Protein AF-X1BA35-F1 (afdb_monomer)

Organism: NCBI:txid412755

pLDDT: mean 89.17, std 11.95, range [46.38, 98.69]

Radius of gyration: 16.65 Å; Cα contacts (8 Å, |Δi|>4): 270; chains: 1; bounding box: 40×41×46 Å

Foldseek 3Di:
DDADQFDDVVVVVVCVVVQQKDWDQDPPFQKTQIAGHPVCVVVVVDDNRNQFRQRFMAGPRRGTFWTDGGDDDDPVVDDPVVDDPVDDDDDDDDAPAWKKKWAADVVVRDIQIATRHGSDDLVRVLVVVVCVPPCVPPDRSHIWIWGFHDPPDNVPGDTDTD

Solvent-accessible surface area (backbone atoms only — not comparable to full-atom values): 9574 Å² total; per-residue (Å²): 132,80,78,80,81,59,48,57,64,76,62,52,47,55,35,39,77,68,47,29,33,44,75,40,69,42,96,88,49,73,32,34,30,23,24,44,26,73,57,20,61,76,68,63,55,73,49,69,60,43,24,43,21,44,29,21,25,26,43,83,86,19,45,65,63,32,70,52,70,50,68,74,77,55,81,88,74,50,59,80,87,77,58,67,85,87,54,94,80,86,88,73,88,81,79,80,57,44,52,34,42,37,25,48,41,70,97,74,75,40,77,46,44,19,29,46,74,36,62,76,38,72,67,13,52,51,50,52,60,70,57,65,76,78,51,91,83,61,60,67,91,44,55,47,48,30,36,48,52,43,89,89,42,83,92,62,56,52,76,48,81,116

Sequence (162 aa):
MKMLKKVEWSVLNTYIEQSLIVANKHPEYDLWILNYSPKAQSKKFWDEYTMSCRGMVIDAEGNILARPFQKFKNYQEHDPTEIDLTKPYEIYEKMDGSLIIVFYYAPRMTWIVASRGSFISEQSIEAKKMLGIKTDGLKKDCTYLFEIIDLHNSENIRIKFF

Nearest PDB structures (foldseek):
  2lxx-assembly1_A  TM=3.583E-01  e=7.887E-01  Caenorhabditis elegans
  3l7z-assembly1_F  TM=2.455E-01  e=5.961E+00  Saccharolobus solfataricus

InterPro domains:
  IPR019039 T4 RNA ligase 1-like, N-terminal [PF09511] (53-147)

Mean predicted aligned error: 5.17 Å

Secondary structure (DSSP, 8-state):
-PPPSB--HHHHHHHHHTTSEEEEE-SSSSEEEEEE-HHHHHTT--SHHHHH-EEEEEETT-BEEE--PPP---GGGS-GGG--TTS---------SEEEEEEEEGGGTEEEEEETTBSSSHHHHHHHHHHTT--TT--TTPPEEEEE--SS-TT----EE-

Structure (mmCIF, N/CA/C/O backbone):
data_AF-X1BA35-F1
#
_entry.id   AF-X1BA35-F1
#
loop_
_atom_site.group_PDB
_atom_site.id
_atom_site.type_symbol
_atom_site.label_atom_id
_atom_site.label_alt_id
_atom_site.label_comp_id
_atom_site.label_asym_id
_atom_site.label_entity_id
_atom_site.label_seq_id
_atom_site.pdbx_PDB_ins_code
_atom_site.Cartn_x
_atom_site.Cartn_y
_atom_site.Cartn_z
_atom_site.occupancy
_atom_site.B_iso_or_equiv
_atom_site.auth_seq_id
_atom_site.auth_comp_id
_atom_site.auth_asym_id
_atom_site.auth_atom_id
_atom_site.pdbx_PDB_model_num
ATOM 1 N N . MET A 1 1 ? 0.054 -13.402 -13.392 1.00 62.16 1 MET A N 1
ATOM 2 C CA . MET A 1 1 ? 0.678 -13.376 -12.049 1.00 62.16 1 MET A CA 1
ATOM 3 C C . MET A 1 1 ? -0.374 -13.758 -11.015 1.00 62.16 1 MET A C 1
ATOM 5 O O . MET A 1 1 ? -1.538 -13.440 -11.229 1.00 62.16 1 MET A O 1
ATOM 9 N N . LYS A 1 2 ? -0.013 -14.479 -9.948 1.00 78.00 2 LYS A N 1
ATOM 10 C CA . LYS A 1 2 ? -0.975 -14.919 -8.925 1.00 78.00 2 LYS A CA 1
ATOM 11 C C . LYS A 1 2 ? -1.393 -13.730 -8.055 1.00 78.00 2 LYS A C 1
ATOM 13 O O . LYS A 1 2 ? -0.544 -12.967 -7.607 1.00 78.00 2 LYS A O 1
ATOM 18 N N . MET A 1 3 ? -2.698 -13.554 -7.856 1.00 86.06 3 MET A N 1
ATOM 19 C CA . MET A 1 3 ? -3.233 -12.513 -6.977 1.00 86.06 3 MET A CA 1
ATOM 20 C C . MET A 1 3 ? -3.471 -13.074 -5.577 1.00 86.06 3 MET A C 1
ATOM 22 O O . MET A 1 3 ? -4.141 -14.098 -5.423 1.00 86.06 3 MET A O 1
ATOM 26 N N . LEU A 1 4 ? -2.967 -12.378 -4.558 1.00 91.69 4 LEU A N 1
ATOM 27 C CA . LEU A 1 4 ? -3.235 -12.711 -3.160 1.00 91.69 4 LEU A CA 1
ATOM 28 C C . LEU A 1 4 ? -4.719 -12.514 -2.864 1.00 91.69 4 LEU A C 1
ATOM 30 O O . LEU A 1 4 ? -5.220 -11.406 -3.013 1.00 91.69 4 LEU A O 1
ATOM 34 N N . LYS A 1 5 ? -5.440 -13.547 -2.428 1.00 92.88 5 LYS A N 1
ATOM 35 C CA . LYS A 1 5 ? -6.851 -13.397 -2.022 1.00 92.88 5 LYS A CA 1
ATOM 36 C C . LYS A 1 5 ? -6.986 -12.866 -0.596 1.00 92.88 5 LYS A C 1
ATOM 38 O O . LYS A 1 5 ? -7.901 -12.099 -0.323 1.00 92.88 5 LYS A O 1
ATOM 43 N N . LYS A 1 6 ? -6.040 -13.240 0.261 1.00 95.12 6 LYS A N 1
ATOM 44 C CA . LYS A 1 6 ? -5.941 -12.883 1.673 1.00 95.12 6 LYS A CA 1
ATOM 45 C C . LYS A 1 6 ? -4.462 -12.841 2.064 1.00 95.12 6 LYS A C 1
ATOM 47 O O . LYS A 1 6 ? -3.642 -13.460 1.381 1.00 95.12 6 LYS A O 1
ATOM 52 N N . VAL A 1 7 ? -4.130 -12.114 3.122 1.00 96.31 7 VAL A N 1
ATOM 53 C CA . VAL A 1 7 ? -2.784 -12.054 3.695 1.00 96.31 7 VAL A CA 1
ATOM 54 C C . VAL A 1 7 ? -2.793 -12.736 5.055 1.00 96.31 7 VAL A C 1
ATOM 56 O O . VAL A 1 7 ? -3.427 -12.258 5.984 1.00 96.31 7 VAL A O 1
ATOM 59 N N . GLU A 1 8 ? -2.066 -13.839 5.190 1.00 96.69 8 GLU A N 1
ATOM 60 C CA . GLU A 1 8 ? -1.862 -14.476 6.492 1.00 96.69 8 GLU A CA 1
ATOM 61 C C . GLU A 1 8 ? -0.754 -13.751 7.267 1.00 96.69 8 GLU A C 1
ATOM 63 O O . GLU A 1 8 ? 0.361 -13.586 6.762 1.00 96.69 8 GLU A O 1
ATOM 68 N N . TRP A 1 9 ? -1.044 -13.336 8.504 1.00 97.00 9 TRP A N 1
ATOM 69 C CA . TRP A 1 9 ? -0.101 -12.586 9.344 1.00 97.00 9 TRP A CA 1
ATOM 70 C C . TRP A 1 9 ? 1.193 -13.344 9.631 1.00 97.00 9 TRP A C 1
ATOM 72 O O . TRP A 1 9 ? 2.256 -12.737 9.647 1.00 97.00 9 TRP A O 1
ATOM 82 N N . SER A 1 10 ? 1.131 -14.665 9.811 1.00 97.50 10 SER A N 1
ATOM 83 C CA . SER A 1 10 ? 2.325 -15.497 10.019 1.00 97.50 10 SER A CA 1
ATOM 84 C C . SER A 1 10 ? 3.305 -15.396 8.845 1.00 97.50 10 SER A C 1
ATOM 86 O O . SER A 1 10 ? 4.511 -15.238 9.043 1.00 97.50 10 SER A O 1
ATOM 88 N N . VAL A 1 11 ? 2.779 -15.407 7.618 1.00 97.56 11 VAL A N 1
ATOM 89 C CA . VAL A 1 11 ? 3.569 -15.230 6.398 1.00 97.56 11 VAL A CA 1
ATOM 90 C C . VAL A 1 11 ? 4.078 -13.795 6.312 1.00 97.56 11 VAL A C 1
ATOM 92 O O . VAL A 1 11 ? 5.277 -13.587 6.156 1.00 97.56 11 VAL A O 1
ATOM 95 N N . LEU A 1 12 ? 3.200 -12.800 6.479 1.00 97.81 12 LEU A N 1
ATOM 96 C CA . LEU A 1 12 ? 3.571 -11.382 6.426 1.00 97.81 12 LEU A CA 1
ATOM 97 C C . LEU A 1 12 ? 4.676 -11.027 7.436 1.00 97.81 12 LEU A C 1
ATOM 99 O O . LEU A 1 12 ? 5.626 -10.330 7.078 1.00 97.81 12 LEU A O 1
ATOM 103 N N . ASN A 1 13 ? 4.598 -11.547 8.661 1.00 98.38 13 ASN A N 1
ATOM 104 C CA . ASN A 1 13 ? 5.590 -11.314 9.710 1.00 98.38 13 ASN A CA 1
ATOM 105 C C . ASN A 1 13 ? 6.976 -11.822 9.309 1.00 98.38 13 ASN A C 1
ATOM 107 O O . ASN A 1 13 ? 7.957 -11.135 9.570 1.00 98.38 13 ASN A O 1
ATOM 111 N N . THR A 1 14 ? 7.061 -12.928 8.563 1.00 98.38 14 THR A N 1
ATOM 112 C CA . THR A 1 14 ? 8.341 -13.410 8.016 1.00 98.38 14 THR A CA 1
ATOM 113 C C . THR A 1 14 ? 8.989 -12.353 7.107 1.00 98.38 14 THR A C 1
ATOM 115 O O . THR A 1 14 ? 10.191 -12.102 7.195 1.00 98.38 14 THR A O 1
ATOM 118 N N . TYR A 1 15 ? 8.208 -11.667 6.262 1.00 98.44 15 TYR A N 1
ATOM 119 C CA . TYR A 1 15 ? 8.722 -10.580 5.415 1.00 98.44 15 TYR A CA 1
ATOM 120 C C . TYR A 1 15 ? 9.085 -9.326 6.216 1.00 98.44 15 TYR A C 1
ATOM 122 O O . TYR A 1 15 ? 10.052 -8.644 5.865 1.00 98.44 15 TYR A O 1
ATOM 130 N N . ILE A 1 16 ? 8.324 -9.005 7.265 1.00 98.38 16 ILE A N 1
ATOM 131 C CA . ILE A 1 16 ? 8.594 -7.855 8.140 1.00 98.38 16 ILE A CA 1
ATOM 132 C C . ILE A 1 16 ? 9.894 -8.075 8.924 1.00 98.38 16 ILE A C 1
ATOM 134 O O . ILE A 1 16 ? 10.771 -7.211 8.904 1.00 98.38 16 ILE A O 1
ATOM 138 N N . GLU A 1 17 ? 10.073 -9.249 9.531 1.00 98.44 17 GLU A N 1
ATOM 139 C CA . GLU A 1 17 ? 11.290 -9.646 10.254 1.00 98.44 17 GLU A CA 1
ATOM 140 C C . GLU A 1 17 ? 12.520 -9.622 9.341 1.00 98.44 17 GLU A C 1
ATOM 142 O O . GLU A 1 17 ? 13.590 -9.142 9.717 1.00 98.44 17 GLU A O 1
ATOM 147 N N . GLN A 1 18 ? 12.359 -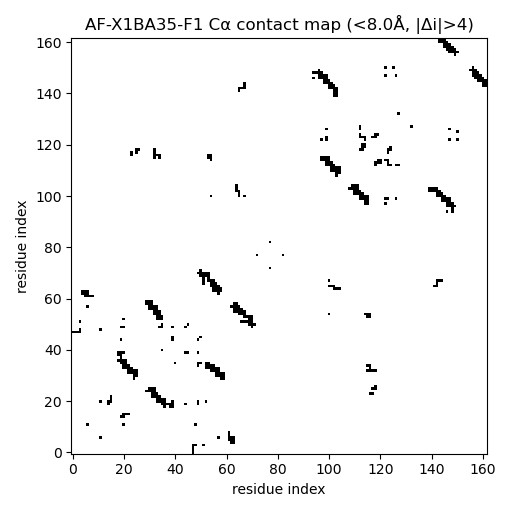10.047 8.087 1.00 97.88 18 GLN A N 1
ATOM 148 C CA . GLN A 1 18 ? 13.412 -9.962 7.075 1.00 97.88 18 GLN A CA 1
ATOM 149 C C . GLN A 1 18 ? 13.604 -8.547 6.506 1.00 97.88 18 GLN A C 1
ATOM 151 O O . GLN A 1 18 ? 14.472 -8.342 5.648 1.00 97.88 18 GLN A O 1
ATOM 156 N N . SER A 1 19 ? 12.838 -7.558 6.968 1.00 98.06 19 SER A N 1
ATOM 157 C CA . SER A 1 19 ? 12.835 -6.176 6.477 1.00 98.06 19 SER A CA 1
ATOM 158 C C . SER A 1 19 ? 12.586 -6.079 4.970 1.00 98.06 19 SER A C 1
ATOM 160 O O . SER A 1 19 ? 13.178 -5.235 4.298 1.00 98.06 19 SER A O 1
ATOM 162 N N . LEU A 1 20 ? 11.768 -6.968 4.410 1.00 98.38 20 LEU A N 1
ATOM 163 C CA . LEU A 1 20 ? 11.346 -6.961 3.006 1.00 98.38 20 LEU A CA 1
ATOM 164 C C . LEU A 1 20 ? 10.029 -6.206 2.815 1.00 98.38 20 LEU A C 1
ATOM 166 O O . LEU A 1 20 ? 9.825 -5.614 1.757 1.00 98.38 20 LEU A O 1
ATOM 170 N N . ILE A 1 21 ? 9.168 -6.191 3.835 1.00 98.56 21 ILE A N 1
ATOM 171 C CA . ILE A 1 21 ? 7.902 -5.453 3.852 1.00 98.56 21 ILE A CA 1
ATOM 172 C C . ILE A 1 21 ? 7.845 -4.577 5.107 1.00 98.56 21 ILE A C 1
ATOM 174 O O . ILE A 1 21 ? 8.299 -4.965 6.178 1.00 98.56 21 ILE A O 1
ATOM 178 N N . VAL A 1 22 ? 7.297 -3.378 4.954 1.00 98.38 22 VAL A N 1
ATOM 179 C CA . VAL A 1 22 ? 6.970 -2.424 6.011 1.00 98.38 22 VAL A CA 1
ATOM 180 C C . VAL A 1 22 ? 5.451 -2.365 6.123 1.00 98.38 22 VAL A C 1
ATOM 182 O O . VAL A 1 22 ? 4.765 -2.212 5.110 1.00 98.38 22 VAL A O 1
ATOM 185 N N . ALA A 1 23 ? 4.937 -2.468 7.346 1.00 98.38 23 ALA A N 1
ATOM 186 C CA . ALA A 1 23 ? 3.518 -2.351 7.654 1.00 98.38 23 ALA A CA 1
ATOM 187 C C . ALA A 1 23 ? 3.288 -1.137 8.560 1.00 98.38 23 ALA A C 1
ATOM 189 O O . ALA A 1 23 ? 3.774 -1.107 9.688 1.00 98.38 23 ALA A O 1
ATOM 190 N N . ASN A 1 24 ? 2.528 -0.154 8.080 1.00 98.50 24 ASN A N 1
ATOM 191 C CA . ASN A 1 24 ? 2.170 1.027 8.863 1.00 98.50 24 ASN A CA 1
ATOM 192 C C . ASN A 1 24 ? 0.707 0.931 9.292 1.00 98.50 24 ASN A C 1
ATOM 194 O O . ASN A 1 24 ? -0.180 0.793 8.447 1.00 98.50 24 ASN A O 1
ATOM 198 N N . LYS A 1 25 ? 0.453 0.996 10.602 1.00 98.50 25 LYS A N 1
ATOM 199 C CA . LYS A 1 25 ? -0.903 0.925 11.157 1.00 98.50 25 LYS A CA 1
ATOM 200 C C . LYS A 1 25 ? -1.641 2.253 10.954 1.00 98.50 25 LYS A C 1
ATOM 202 O O . LYS A 1 25 ? -1.049 3.325 11.072 1.00 98.50 25 LYS A O 1
ATOM 207 N N . HIS A 1 26 ? -2.936 2.184 10.670 1.00 98.38 26 HIS A N 1
ATOM 208 C CA . HIS A 1 26 ? -3.827 3.338 10.727 1.00 98.38 26 HIS A CA 1
ATOM 209 C C . HIS A 1 26 ? -3.907 3.874 12.172 1.00 98.38 26 HIS A C 1
ATOM 211 O O . HIS A 1 26 ? -3.975 3.075 13.106 1.00 98.38 26 HIS A O 1
ATOM 217 N N . PRO A 1 27 ? -3.921 5.203 12.395 1.00 97.31 27 PRO A N 1
ATOM 218 C CA . PRO A 1 27 ? -3.884 5.777 13.747 1.00 97.31 27 PRO A CA 1
ATOM 219 C C . PRO A 1 27 ? -5.095 5.406 14.617 1.00 97.31 27 PRO A C 1
ATOM 221 O O . PRO A 1 27 ? -4.973 5.322 15.833 1.00 97.31 27 PRO A O 1
ATOM 224 N N . GLU A 1 28 ? -6.256 5.181 14.000 1.00 96.81 28 GLU A N 1
ATOM 225 C CA . GLU A 1 28 ? -7.523 4.952 14.718 1.00 96.81 28 GLU A CA 1
ATOM 226 C C . GLU A 1 28 ? -8.136 3.559 14.520 1.00 96.81 28 GLU A C 1
ATOM 228 O O . GLU A 1 28 ? -9.019 3.165 15.279 1.00 96.81 28 GLU A O 1
ATOM 233 N N . TYR A 1 29 ? -7.741 2.835 13.471 1.00 97.69 29 TYR A N 1
ATOM 234 C CA . TYR A 1 29 ? -8.430 1.620 13.025 1.00 97.69 29 TYR A CA 1
ATOM 235 C C . TYR A 1 29 ? -7.429 0.477 12.938 1.00 97.69 29 TYR A C 1
ATOM 237 O O . TYR A 1 29 ? -6.242 0.703 12.699 1.00 97.69 29 TYR A O 1
ATOM 245 N N . ASP A 1 30 ? -7.907 -0.754 13.082 1.00 97.75 30 ASP A N 1
ATOM 246 C CA . ASP A 1 30 ? -7.091 -1.950 12.883 1.00 97.75 30 ASP A CA 1
ATOM 247 C C . ASP A 1 30 ? -6.934 -2.244 11.389 1.00 97.75 30 ASP A C 1
ATOM 249 O O . ASP A 1 30 ? -7.439 -3.226 10.855 1.00 97.75 30 ASP A O 1
ATOM 253 N N . LEU A 1 31 ? -6.245 -1.321 10.719 1.00 98.56 31 LEU A N 1
ATOM 254 C CA . LEU A 1 31 ? -5.874 -1.379 9.316 1.00 98.56 31 LEU A CA 1
ATOM 255 C C . LEU A 1 31 ? -4.369 -1.183 9.186 1.00 98.56 31 LEU A C 1
ATOM 257 O O . LEU A 1 31 ? -3.776 -0.377 9.907 1.00 98.56 31 LEU A O 1
ATOM 261 N N . TRP A 1 32 ? -3.762 -1.858 8.218 1.00 98.69 32 TRP A N 1
ATOM 262 C CA . TRP A 1 32 ? -2.340 -1.734 7.918 1.00 98.69 32 TRP A CA 1
ATOM 263 C C . TRP A 1 32 ? -2.132 -1.487 6.434 1.00 98.69 32 TRP A C 1
ATOM 265 O O . TRP A 1 32 ? -2.690 -2.199 5.602 1.00 98.69 32 TRP A O 1
ATOM 275 N N . ILE A 1 33 ? -1.298 -0.499 6.106 1.00 98.69 33 ILE A N 1
ATOM 276 C CA . ILE A 1 33 ? -0.811 -0.273 4.745 1.00 98.69 33 ILE A CA 1
ATOM 277 C C . ILE A 1 33 ? 0.568 -0.910 4.578 1.00 98.69 33 ILE A C 1
ATOM 279 O O . ILE A 1 33 ? 1.484 -0.668 5.367 1.00 98.69 33 ILE A O 1
ATOM 283 N N . LEU A 1 34 ? 0.703 -1.743 3.549 1.00 98.69 34 LEU A N 1
ATOM 284 C CA . LEU A 1 34 ? 1.850 -2.612 3.324 1.00 98.69 34 LEU A CA 1
ATOM 285 C C . LEU A 1 34 ? 2.670 -2.135 2.124 1.00 98.69 34 LEU A C 1
ATOM 287 O O . LEU A 1 34 ? 2.146 -1.971 1.018 1.00 98.69 34 LEU A O 1
ATOM 291 N N . ASN A 1 35 ? 3.976 -1.963 2.326 1.00 98.38 35 ASN A N 1
ATOM 292 C CA . ASN A 1 35 ? 4.933 -1.612 1.275 1.00 98.38 35 ASN A CA 1
ATOM 293 C C . ASN A 1 35 ? 6.155 -2.510 1.290 1.00 98.38 35 ASN A C 1
ATOM 295 O O . ASN A 1 35 ? 6.692 -2.801 2.349 1.00 98.38 35 ASN A O 1
ATOM 299 N N . TYR A 1 36 ? 6.672 -2.856 0.119 1.00 97.69 36 TYR A N 1
ATOM 300 C CA . TYR A 1 36 ? 8.013 -3.386 -0.005 1.00 97.69 36 TYR A CA 1
ATOM 301 C C . TYR A 1 36 ? 9.015 -2.348 0.505 1.00 97.69 36 TYR A C 1
ATOM 303 O O . TYR A 1 36 ? 8.842 -1.133 0.363 1.00 97.69 36 TYR A O 1
ATOM 311 N N . SER A 1 37 ? 10.081 -2.836 1.115 1.00 97.69 37 SER A N 1
ATOM 312 C CA . SER A 1 37 ? 11.120 -1.992 1.680 1.00 97.69 37 SER A CA 1
ATOM 313 C C . SER A 1 37 ? 12.168 -1.596 0.628 1.00 97.69 37 SER A C 1
ATOM 315 O O . SER A 1 37 ? 12.297 -2.244 -0.419 1.00 97.69 37 SER A O 1
ATOM 317 N N . PRO A 1 38 ? 13.020 -0.598 0.924 1.00 96.44 38 PRO A N 1
ATOM 318 C CA . PRO A 1 38 ? 14.213 -0.328 0.123 1.00 96.44 38 PRO A CA 1
ATOM 319 C C . PRO A 1 38 ? 15.118 -1.558 -0.055 1.00 96.44 38 PRO A C 1
ATOM 321 O O . PRO A 1 38 ? 15.736 -1.714 -1.105 1.00 96.44 38 PRO A O 1
ATOM 324 N N . LYS A 1 39 ? 15.164 -2.462 0.937 1.00 97.31 39 LYS A N 1
ATOM 325 C CA . LYS A 1 39 ? 15.922 -3.721 0.871 1.00 97.31 39 LYS A CA 1
ATOM 326 C C . LYS A 1 39 ? 15.335 -4.686 -0.159 1.00 97.31 39 LYS A C 1
ATOM 328 O O . LYS A 1 39 ? 16.100 -5.291 -0.904 1.00 97.31 39 LYS A O 1
ATOM 333 N N . ALA A 1 40 ? 14.010 -4.830 -0.221 1.00 96.75 40 ALA A N 1
ATOM 334 C CA . ALA A 1 40 ? 13.368 -5.655 -1.246 1.00 96.75 40 ALA A CA 1
ATOM 335 C C . ALA A 1 40 ? 13.658 -5.108 -2.652 1.00 96.75 40 ALA A C 1
ATOM 337 O O . ALA A 1 40 ? 14.031 -5.870 -3.542 1.00 96.75 40 ALA A O 1
ATOM 338 N N . GLN A 1 41 ? 13.596 -3.782 -2.821 1.00 94.19 41 GLN A N 1
ATOM 339 C CA . GLN A 1 41 ? 13.925 -3.117 -4.083 1.00 94.19 41 GLN A CA 1
ATOM 340 C C . GLN A 1 41 ? 15.389 -3.322 -4.489 1.00 94.19 41 GLN A C 1
ATOM 342 O O . GLN A 1 41 ? 15.655 -3.731 -5.618 1.00 94.19 41 GLN A O 1
ATOM 347 N N . SER A 1 42 ? 16.342 -3.056 -3.591 1.00 93.56 42 SER A N 1
ATOM 348 C CA . SER A 1 42 ? 17.773 -3.146 -3.910 1.00 93.56 42 SER A CA 1
ATOM 349 C C . SER A 1 42 ? 18.214 -4.577 -4.207 1.00 93.56 42 SER A C 1
ATOM 351 O O . SER A 1 42 ? 18.992 -4.802 -5.131 1.00 93.56 42 SER A O 1
ATOM 353 N N . LYS A 1 43 ? 17.666 -5.557 -3.477 1.00 94.38 43 LYS A N 1
ATOM 354 C CA . LYS A 1 43 ? 17.923 -6.985 -3.705 1.00 94.38 43 LYS A CA 1
ATOM 355 C C . LYS A 1 43 ? 17.084 -7.592 -4.828 1.00 94.38 43 LYS A C 1
ATOM 357 O O . LYS A 1 43 ? 17.239 -8.777 -5.101 1.00 94.38 43 LYS A O 1
ATOM 362 N N . LYS A 1 44 ? 16.201 -6.808 -5.459 1.00 92.50 44 LYS A N 1
ATOM 363 C CA . LYS A 1 44 ? 15.240 -7.266 -6.474 1.00 92.50 44 LYS A CA 1
ATOM 364 C C . LYS A 1 44 ? 14.438 -8.492 -6.010 1.00 92.50 44 LYS A C 1
ATOM 366 O O . LYS A 1 44 ? 14.177 -9.405 -6.789 1.00 92.50 44 LYS A O 1
ATOM 371 N N . PHE A 1 45 ? 14.082 -8.525 -4.726 1.00 94.31 45 PHE A N 1
ATOM 372 C CA . PHE A 1 45 ? 13.321 -9.623 -4.143 1.00 94.31 45 PHE A CA 1
ATOM 373 C C . PHE A 1 45 ? 11.846 -9.442 -4.503 1.00 94.31 45 PHE A C 1
ATOM 375 O O . PHE A 1 45 ? 11.112 -8.734 -3.809 1.00 94.31 45 PHE A O 1
ATOM 382 N N . TRP A 1 46 ? 11.436 -10.043 -5.618 1.00 94.00 46 TRP A N 1
ATOM 383 C CA . TRP A 1 46 ? 10.107 -9.887 -6.204 1.00 94.00 46 TRP A CA 1
ATOM 384 C C . TRP A 1 46 ? 9.361 -11.217 -6.241 1.00 94.00 46 TRP A C 1
ATOM 386 O O . TRP A 1 46 ? 9.624 -12.064 -7.092 1.00 94.00 46 TRP A O 1
ATOM 396 N N . ASP A 1 47 ? 8.409 -11.376 -5.329 1.00 94.56 47 ASP A N 1
ATOM 397 C CA . ASP A 1 47 ? 7.460 -12.486 -5.299 1.00 94.56 47 ASP A CA 1
ATOM 398 C C . ASP A 1 47 ? 6.016 -11.971 -5.198 1.00 94.56 47 ASP A C 1
ATOM 400 O O . ASP A 1 47 ? 5.758 -10.771 -5.318 1.00 94.56 47 ASP A O 1
ATOM 404 N N . GLU A 1 48 ? 5.047 -12.866 -4.989 1.00 95.06 48 GLU A N 1
ATOM 405 C CA . GLU A 1 48 ? 3.636 -12.476 -4.900 1.00 95.06 48 GLU A CA 1
ATOM 406 C C . GLU A 1 48 ? 3.340 -11.483 -3.758 1.00 95.06 48 GLU A C 1
ATOM 408 O O . GLU A 1 48 ? 2.442 -10.648 -3.909 1.00 95.06 48 GLU A O 1
ATOM 413 N N . TYR A 1 49 ? 4.110 -11.499 -2.665 1.00 96.19 49 TYR A N 1
ATOM 414 C CA . TYR A 1 49 ? 3.944 -10.595 -1.526 1.00 96.19 49 TYR A CA 1
ATOM 415 C C . TYR A 1 49 ? 4.636 -9.257 -1.753 1.00 96.19 49 TYR A C 1
ATOM 417 O O . TYR A 1 49 ? 3.978 -8.218 -1.657 1.00 96.19 49 TYR A O 1
ATOM 425 N N . THR A 1 50 ? 5.928 -9.244 -2.082 1.00 96.31 50 THR A N 1
ATOM 426 C CA . THR A 1 50 ? 6.670 -7.982 -2.248 1.00 96.31 50 THR A CA 1
ATOM 427 C C . THR A 1 50 ? 6.209 -7.197 -3.471 1.00 96.31 50 THR A C 1
ATOM 429 O O . THR A 1 50 ? 6.208 -5.967 -3.438 1.00 96.31 50 THR A O 1
ATOM 432 N N . MET A 1 51 ? 5.730 -7.876 -4.517 1.00 95.56 51 MET A N 1
ATOM 433 C CA . MET A 1 51 ? 5.109 -7.210 -5.663 1.00 95.56 51 MET A CA 1
ATOM 434 C C . MET A 1 51 ? 3.756 -6.597 -5.300 1.00 95.56 51 MET A C 1
ATOM 436 O O . MET A 1 51 ? 3.437 -5.512 -5.782 1.00 95.56 51 MET A O 1
ATOM 440 N N . SER A 1 52 ? 2.961 -7.264 -4.457 1.00 96.06 52 SER A N 1
ATOM 441 C CA . SER A 1 52 ? 1.625 -6.785 -4.066 1.00 96.06 52 SER A CA 1
ATOM 442 C C . SER A 1 52 ? 1.664 -5.707 -2.985 1.00 96.06 52 SER A C 1
ATOM 444 O O . SER A 1 52 ? 0.805 -4.829 -2.963 1.00 96.06 52 SER A O 1
ATOM 446 N N . CYS A 1 53 ? 2.661 -5.729 -2.102 1.00 97.00 53 CYS A N 1
ATOM 447 C CA . CYS A 1 53 ? 2.830 -4.729 -1.054 1.00 97.00 53 CYS A CA 1
ATOM 448 C C . CYS A 1 53 ? 3.400 -3.436 -1.649 1.00 97.00 53 CYS A C 1
ATOM 450 O O . CYS A 1 53 ? 4.577 -3.138 -1.514 1.00 97.00 53 CYS A O 1
ATOM 452 N N . ARG A 1 54 ? 2.567 -2.655 -2.333 1.00 96.56 54 ARG A N 1
ATOM 453 C CA . ARG A 1 54 ? 2.891 -1.311 -2.836 1.00 96.56 54 ARG A CA 1
ATOM 454 C C . ARG A 1 54 ? 1.756 -0.350 -2.478 1.00 96.56 54 ARG A C 1
ATOM 456 O O . ARG A 1 54 ? 1.142 0.269 -3.342 1.00 96.56 54 ARG A O 1
ATOM 463 N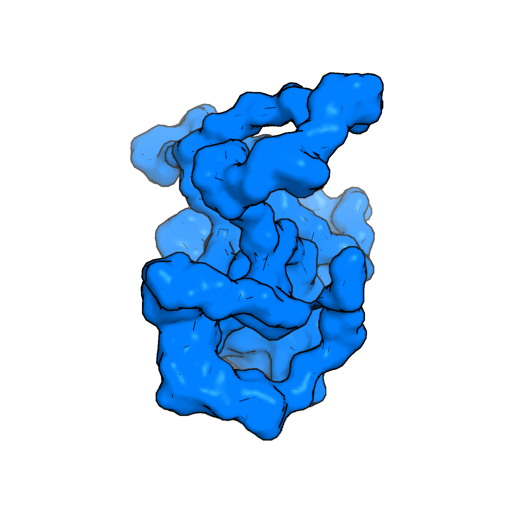 N . GLY A 1 55 ? 1.445 -0.293 -1.187 1.00 97.88 55 GLY A N 1
ATOM 464 C CA . GLY A 1 55 ? 0.285 0.404 -0.637 1.00 97.88 55 GLY A CA 1
ATOM 465 C C . GLY A 1 55 ? -0.959 -0.471 -0.485 1.00 97.88 55 GLY A C 1
ATOM 466 O O . GLY A 1 55 ? -2.053 0.056 -0.317 1.00 97.88 55 GLY A O 1
ATOM 467 N N . MET A 1 56 ? -0.824 -1.799 -0.550 1.00 98.25 56 MET A N 1
ATOM 468 C CA . MET A 1 56 ? -1.939 -2.707 -0.258 1.00 98.25 56 MET A CA 1
ATOM 469 C C . MET A 1 56 ? -2.420 -2.482 1.176 1.00 98.25 56 MET A C 1
ATOM 471 O O . MET A 1 56 ? -1.593 -2.371 2.079 1.00 98.25 56 MET A O 1
ATOM 475 N N . VAL A 1 57 ? -3.735 -2.429 1.384 1.00 98.56 57 VAL A N 1
ATOM 476 C CA . VAL A 1 57 ? -4.318 -2.243 2.720 1.00 98.56 57 VAL A CA 1
ATOM 477 C C . VAL A 1 57 ? -5.021 -3.515 3.163 1.00 98.56 57 VAL A C 1
ATOM 479 O O . VAL A 1 57 ? -5.807 -4.077 2.395 1.00 98.56 57 VAL A O 1
ATOM 482 N N . ILE A 1 58 ? -4.750 -3.937 4.397 1.00 98.50 58 ILE A N 1
ATOM 483 C CA . ILE A 1 58 ? -5.404 -5.073 5.053 1.00 98.50 58 ILE A CA 1
ATOM 484 C C . ILE A 1 58 ? -6.044 -4.674 6.385 1.00 98.50 58 ILE A C 1
ATOM 486 O O . ILE A 1 58 ? -5.622 -3.688 6.993 1.00 98.50 58 ILE A O 1
ATOM 490 N N . ASP A 1 59 ? -7.035 -5.442 6.833 1.00 98.06 59 ASP A N 1
ATOM 491 C CA . ASP A 1 59 ? -7.576 -5.386 8.199 1.00 98.06 59 ASP A CA 1
ATOM 492 C C . ASP A 1 59 ? -6.848 -6.347 9.162 1.00 98.06 59 ASP A C 1
ATOM 494 O O . ASP A 1 59 ? -5.854 -6.989 8.803 1.00 98.06 59 ASP A O 1
ATOM 498 N N . ALA A 1 60 ? -7.330 -6.431 10.406 1.00 97.75 60 ALA A N 1
ATOM 499 C CA . ALA A 1 60 ? -6.770 -7.287 11.452 1.00 97.75 60 ALA A CA 1
ATOM 500 C C . ALA A 1 60 ? -6.821 -8.776 11.098 1.00 97.75 60 ALA A C 1
ATOM 502 O O . ALA A 1 60 ? -5.924 -9.531 11.471 1.00 97.75 60 ALA A O 1
ATOM 503 N N . GLU A 1 61 ? -7.825 -9.202 10.342 1.00 97.75 61 GLU A N 1
ATOM 504 C CA . GLU A 1 61 ? -7.999 -10.588 9.920 1.00 97.75 61 GLU A CA 1
ATOM 505 C C . GLU A 1 61 ? -7.187 -10.923 8.661 1.00 97.75 61 GLU A C 1
ATOM 507 O O . GLU A 1 61 ? -7.171 -12.084 8.236 1.00 97.75 61 GLU A O 1
ATOM 512 N N . GLY A 1 62 ? -6.511 -9.933 8.067 1.00 97.69 62 GLY A N 1
ATOM 513 C CA . GLY A 1 62 ? -5.715 -10.085 6.854 1.00 97.69 62 GLY A CA 1
ATOM 514 C C . GLY A 1 62 ? -6.536 -10.035 5.563 1.00 97.69 62 GLY A C 1
ATOM 515 O O . GLY A 1 62 ? -6.040 -10.421 4.495 1.00 97.69 62 GLY A O 1
ATOM 516 N N . ASN A 1 63 ? -7.793 -9.588 5.626 1.00 97.88 63 ASN A N 1
ATOM 517 C CA . ASN A 1 63 ? -8.593 -9.341 4.433 1.00 97.88 63 ASN A CA 1
ATOM 518 C C . ASN A 1 63 ? -8.059 -8.106 3.717 1.00 97.88 63 ASN A C 1
ATOM 520 O O . ASN A 1 63 ? -7.697 -7.108 4.333 1.00 97.88 63 ASN A O 1
ATOM 524 N N . ILE A 1 64 ? -8.022 -8.169 2.390 1.00 97.69 64 ILE A N 1
ATOM 525 C CA . ILE A 1 64 ? -7.481 -7.088 1.571 1.00 97.69 64 ILE A CA 1
ATOM 526 C C . ILE A 1 64 ? -8.602 -6.101 1.247 1.00 97.69 64 ILE A C 1
ATOM 528 O O . ILE A 1 64 ? -9.549 -6.454 0.547 1.00 97.69 64 ILE A O 1
ATOM 532 N N . LEU A 1 65 ? -8.455 -4.866 1.727 1.00 97.75 65 LEU A N 1
ATOM 533 C CA . LEU A 1 65 ? -9.418 -3.778 1.539 1.00 97.75 65 LEU A CA 1
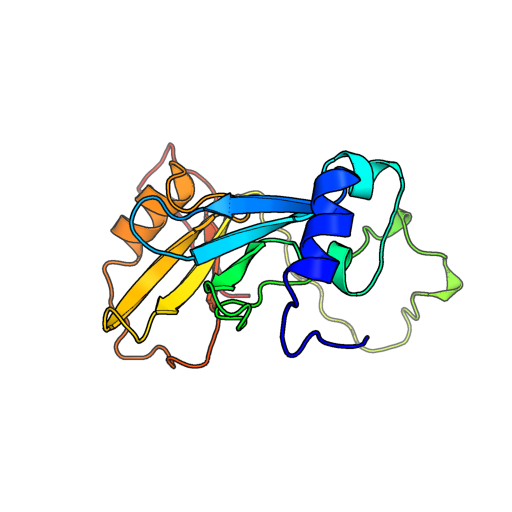ATOM 534 C C . LEU A 1 65 ? -9.062 -2.854 0.373 1.00 97.75 65 LEU A C 1
ATOM 536 O O . LEU A 1 65 ? -9.953 -2.272 -0.239 1.00 97.75 65 LEU A O 1
ATOM 540 N N . ALA A 1 66 ? -7.769 -2.715 0.059 1.00 97.44 66 ALA A N 1
ATOM 541 C CA . ALA A 1 66 ? -7.308 -1.907 -1.066 1.00 97.44 66 ALA A CA 1
ATOM 542 C C . ALA A 1 66 ? -6.205 -2.613 -1.856 1.00 97.44 66 ALA A C 1
ATOM 544 O O . ALA A 1 66 ? -5.256 -3.144 -1.271 1.00 97.44 66 ALA A O 1
ATOM 545 N N . ARG A 1 67 ? -6.306 -2.574 -3.190 1.00 95.69 67 ARG A N 1
ATOM 546 C CA . ARG A 1 67 ? -5.348 -3.180 -4.131 1.00 95.69 67 ARG A CA 1
ATOM 547 C C . ARG A 1 67 ? -4.829 -2.160 -5.140 1.00 95.69 67 ARG A C 1
ATOM 549 O O . ARG A 1 67 ? -5.376 -2.055 -6.236 1.00 95.69 67 AR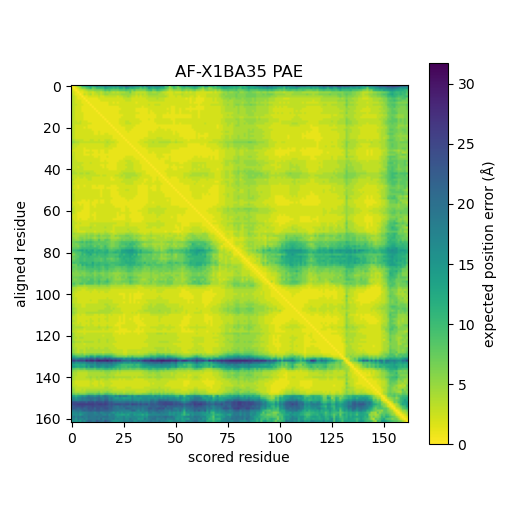G A O 1
ATOM 556 N N . PRO A 1 68 ? -3.770 -1.416 -4.799 1.00 95.00 68 PRO A N 1
ATOM 557 C CA . PRO A 1 68 ? -3.076 -0.594 -5.774 1.00 95.00 68 PRO A CA 1
ATOM 558 C C . PRO A 1 68 ? -2.324 -1.433 -6.803 1.00 95.00 68 PRO A C 1
ATOM 560 O O . PRO A 1 68 ? -2.210 -2.656 -6.676 1.00 95.00 68 PRO A O 1
ATOM 563 N N . PHE A 1 69 ? -1.741 -0.759 -7.796 1.00 91.94 69 PHE A N 1
ATOM 564 C CA . PHE A 1 69 ? -0.836 -1.415 -8.728 1.00 91.94 69 PHE A CA 1
ATOM 565 C C . PHE A 1 69 ? 0.289 -2.135 -7.999 1.00 91.94 69 PHE A C 1
ATOM 567 O O . PHE A 1 69 ? 0.975 -1.564 -7.144 1.00 91.94 69 PHE A O 1
ATOM 574 N N . GLN A 1 70 ? 0.508 -3.379 -8.413 1.00 93.25 70 GLN A N 1
ATOM 575 C CA . GLN A 1 70 ? 1.681 -4.141 -8.023 1.00 93.25 70 GLN A CA 1
ATOM 576 C C . GLN A 1 70 ? 2.945 -3.408 -8.488 1.00 93.25 70 GLN A C 1
ATOM 578 O O . GLN A 1 70 ? 2.908 -2.591 -9.415 1.00 93.25 70 GLN A O 1
ATOM 583 N N . LYS A 1 71 ? 4.087 -3.679 -7.852 1.00 91.94 71 LYS A N 1
ATOM 584 C CA . LYS A 1 71 ? 5.378 -3.221 -8.375 1.00 91.94 71 LYS A CA 1
ATOM 585 C C . LYS A 1 71 ? 5.497 -3.675 -9.831 1.00 91.94 71 LYS A C 1
ATOM 587 O O . LYS A 1 71 ? 5.386 -4.853 -10.129 1.00 91.94 71 LYS A O 1
ATOM 592 N N . PHE A 1 72 ? 5.747 -2.736 -10.729 1.00 88.94 72 PHE A N 1
ATOM 593 C CA . PHE A 1 72 ? 6.117 -3.012 -12.112 1.00 88.94 72 PHE A CA 1
ATOM 594 C C . PHE A 1 72 ? 7.566 -2.596 -12.325 1.00 88.94 72 PHE A C 1
ATOM 596 O O . PHE A 1 72 ? 8.099 -1.745 -11.604 1.00 88.94 72 PHE A O 1
ATOM 603 N N . LYS A 1 73 ? 8.235 -3.261 -13.259 1.00 84.94 73 LYS A N 1
ATOM 604 C CA . LYS A 1 73 ? 9.640 -3.025 -13.575 1.00 84.94 73 LYS A CA 1
ATOM 605 C C . LYS A 1 73 ? 9.781 -1.783 -14.461 1.00 84.94 73 LYS A C 1
ATOM 607 O O . LYS A 1 73 ? 8.884 -1.458 -15.234 1.00 84.94 73 LYS A O 1
ATOM 612 N N . ASN A 1 74 ? 10.907 -1.089 -14.341 1.00 85.00 74 ASN A N 1
ATOM 613 C CA . ASN A 1 74 ? 11.303 -0.121 -15.366 1.00 85.00 74 ASN A CA 1
ATOM 614 C C . ASN A 1 74 ? 11.739 -0.878 -16.627 1.00 85.00 74 ASN A C 1
ATOM 616 O O . ASN A 1 74 ? 12.216 -2.005 -16.521 1.00 85.00 74 ASN A O 1
ATOM 620 N N . TYR A 1 75 ? 11.663 -0.249 -17.803 1.00 83.69 75 TYR A N 1
ATOM 621 C CA . TYR A 1 75 ? 12.053 -0.882 -19.073 1.00 83.69 75 TYR A CA 1
ATOM 622 C C . TYR A 1 75 ? 13.452 -1.527 -19.019 1.00 83.69 75 TYR A C 1
ATOM 624 O O . TYR A 1 75 ? 13.641 -2.652 -19.457 1.00 83.69 75 TYR A O 1
ATOM 632 N N . GLN A 1 76 ? 14.415 -0.856 -18.383 1.00 85.12 76 GLN A N 1
ATOM 633 C CA . GLN A 1 76 ? 15.797 -1.334 -18.233 1.00 85.12 76 GLN A CA 1
ATOM 634 C C . GLN A 1 76 ? 15.965 -2.503 -17.242 1.00 85.12 76 GLN A C 1
ATOM 636 O O . GLN A 1 76 ? 17.026 -3.115 -17.189 1.00 85.12 76 GLN A O 1
ATOM 641 N N . GLU A 1 77 ? 14.960 -2.786 -16.408 1.00 83.44 77 GLU A N 1
ATOM 642 C CA . GLU A 1 77 ? 14.978 -3.918 -15.471 1.00 83.44 77 GLU A CA 1
ATOM 643 C C . GLU A 1 77 ? 14.470 -5.217 -16.120 1.00 83.44 77 GLU A C 1
ATOM 645 O O . GLU A 1 77 ? 14.560 -6.278 -15.494 1.00 83.44 77 GLU A O 1
ATOM 650 N N . HIS A 1 78 ? 13.909 -5.134 -17.329 1.00 83.62 78 HIS A N 1
ATOM 651 C CA . HIS A 1 78 ? 13.444 -6.284 -18.090 1.00 83.62 78 HIS A CA 1
ATOM 652 C C . HIS A 1 78 ? 14.587 -6.961 -18.841 1.00 83.62 78 HIS A C 1
ATOM 654 O O . HIS A 1 78 ? 15.493 -6.305 -19.356 1.00 83.62 78 HIS A O 1
ATOM 660 N N . ASP A 1 79 ? 14.501 -8.284 -18.946 1.00 85.00 79 ASP A N 1
ATOM 661 C CA . ASP A 1 79 ? 15.224 -8.980 -20.006 1.00 85.00 79 ASP A CA 1
ATOM 662 C C . ASP A 1 79 ? 14.565 -8.606 -21.349 1.00 85.00 79 ASP A C 1
ATOM 664 O O . ASP A 1 79 ? 13.332 -8.577 -21.416 1.00 85.00 79 ASP A O 1
ATOM 668 N N . PRO A 1 80 ? 15.323 -8.311 -22.422 1.00 82.69 80 PRO A N 1
ATOM 669 C CA . PRO A 1 80 ? 14.747 -7.971 -23.725 1.00 82.69 80 PRO A CA 1
ATOM 670 C C . PRO A 1 80 ? 13.736 -8.999 -24.256 1.00 82.69 80 PRO A C 1
ATOM 672 O O . PRO A 1 80 ? 12.861 -8.645 -25.039 1.00 82.69 80 PRO A O 1
ATOM 675 N N . THR A 1 81 ? 13.826 -10.257 -23.818 1.00 86.12 81 THR A N 1
ATOM 676 C CA . THR A 1 81 ? 12.888 -11.329 -24.180 1.00 86.12 81 THR A CA 1
ATOM 677 C C . THR A 1 81 ? 11.554 -11.275 -23.422 1.00 86.12 81 THR A C 1
ATOM 679 O O . THR A 1 81 ? 10.590 -11.907 -23.851 1.00 86.12 81 THR A O 1
ATOM 682 N N . GLU A 1 82 ? 11.456 -10.514 -22.323 1.00 85.56 82 GLU A N 1
ATOM 683 C CA . GLU A 1 82 ? 10.223 -10.352 -21.534 1.00 85.56 82 GLU A CA 1
ATOM 684 C C . GLU A 1 82 ? 9.208 -9.407 -22.201 1.00 85.56 82 GLU A C 1
ATOM 686 O O . GLU A 1 82 ? 8.020 -9.468 -21.876 1.00 85.56 82 GLU A O 1
ATOM 691 N N . ILE A 1 83 ? 9.653 -8.526 -23.107 1.00 85.06 83 ILE A N 1
ATOM 692 C CA . ILE A 1 83 ? 8.807 -7.506 -23.736 1.00 85.06 83 ILE A CA 1
ATOM 693 C C . ILE A 1 83 ? 8.661 -7.792 -25.228 1.00 85.06 83 ILE A C 1
ATOM 695 O O . ILE A 1 83 ? 9.580 -7.612 -26.021 1.00 85.06 83 ILE A O 1
ATOM 699 N N . ASP A 1 84 ? 7.448 -8.158 -25.621 1.00 87.12 84 ASP A N 1
ATOM 700 C CA . ASP A 1 84 ? 7.066 -8.307 -27.019 1.00 87.12 84 ASP A CA 1
ATOM 701 C C . ASP A 1 84 ? 6.438 -7.004 -27.533 1.00 87.12 84 ASP A C 1
ATOM 703 O O . ASP A 1 84 ? 5.230 -6.788 -27.415 1.00 87.12 84 ASP A O 1
ATOM 707 N N . LEU A 1 85 ? 7.275 -6.129 -28.100 1.00 85.69 85 LEU A N 1
ATOM 708 C CA . LEU A 1 85 ? 6.855 -4.834 -28.656 1.00 85.69 85 LEU A CA 1
ATOM 709 C C . LEU A 1 85 ? 5.982 -4.959 -29.918 1.00 85.69 85 LEU A C 1
ATOM 711 O O . LEU A 1 85 ? 5.508 -3.945 -30.425 1.00 85.69 85 LEU A O 1
ATOM 715 N N . THR A 1 86 ? 5.765 -6.171 -30.440 1.00 90.00 86 THR A N 1
ATOM 716 C CA . THR A 1 86 ? 4.871 -6.391 -31.589 1.00 90.00 86 THR A CA 1
ATOM 717 C C . THR A 1 86 ? 3.401 -6.494 -31.181 1.00 90.00 86 THR A C 1
ATOM 719 O O . THR A 1 86 ? 2.512 -6.339 -32.019 1.00 90.00 86 THR A O 1
ATOM 722 N N . LYS A 1 87 ? 3.124 -6.734 -29.893 1.00 91.00 87 LYS A N 1
ATOM 723 C CA . LYS A 1 87 ? 1.760 -6.775 -29.359 1.00 91.00 87 LYS A CA 1
ATOM 724 C C . LYS A 1 87 ? 1.207 -5.364 -29.150 1.00 91.00 87 LYS A C 1
ATOM 726 O O . LYS A 1 87 ? 1.978 -4.451 -28.872 1.00 91.00 87 LYS A O 1
ATOM 731 N N . PRO A 1 88 ? -0.124 -5.176 -29.218 1.00 91.88 88 PRO A N 1
ATOM 732 C CA . PRO A 1 88 ? -0.741 -3.906 -28.858 1.00 91.88 88 PRO A CA 1
ATOM 733 C C . PRO A 1 88 ? -0.381 -3.499 -27.426 1.00 91.88 88 PRO A C 1
ATOM 735 O O . PRO A 1 88 ? -0.507 -4.298 -26.496 1.00 91.88 88 PRO A O 1
ATOM 738 N N . TYR A 1 89 ? 0.038 -2.251 -27.257 1.00 86.81 89 TYR A N 1
ATOM 739 C CA . TYR A 1 89 ? 0.312 -1.638 -25.965 1.00 86.81 89 TYR A CA 1
ATOM 740 C C . TYR A 1 89 ? -0.191 -0.196 -25.962 1.00 86.81 89 TYR A C 1
ATOM 742 O O . TYR A 1 89 ? -0.323 0.443 -27.007 1.00 86.81 89 TYR A O 1
ATOM 750 N N . GLU A 1 90 ? -0.441 0.325 -24.769 1.00 87.81 90 GLU A N 1
ATOM 751 C CA . GLU A 1 90 ? -0.826 1.714 -24.558 1.00 87.81 90 GLU A CA 1
ATOM 752 C C . GLU A 1 90 ? 0.300 2.437 -23.821 1.00 87.81 90 GLU A C 1
ATOM 754 O O . GLU A 1 90 ? 0.899 1.900 -22.886 1.00 87.81 90 GLU A O 1
ATOM 759 N N . ILE A 1 91 ? 0.601 3.660 -24.256 1.00 85.44 91 ILE A N 1
ATOM 760 C CA . ILE A 1 91 ? 1.567 4.531 -23.589 1.00 85.44 91 ILE A CA 1
ATOM 761 C C . ILE A 1 91 ? 0.793 5.608 -22.848 1.00 85.44 91 ILE A C 1
ATOM 763 O O . ILE A 1 91 ? -0.001 6.343 -23.433 1.00 85.44 91 ILE A O 1
ATOM 767 N N . TYR A 1 92 ? 1.090 5.728 -21.562 1.00 83.50 92 TYR A N 1
ATOM 768 C CA . TYR A 1 92 ? 0.544 6.756 -20.698 1.00 83.50 92 TYR A CA 1
ATOM 769 C C . TYR A 1 92 ? 1.658 7.703 -20.264 1.00 83.50 92 TYR A C 1
ATOM 771 O O . TYR A 1 92 ? 2.776 7.278 -19.975 1.00 83.50 92 TYR A O 1
ATOM 779 N N . GLU A 1 93 ? 1.345 8.994 -20.182 1.00 83.25 93 GLU A N 1
ATOM 780 C CA . GLU A 1 93 ? 2.229 9.965 -19.541 1.00 83.25 93 GLU A CA 1
ATOM 781 C C . GLU A 1 93 ? 2.431 9.591 -18.066 1.00 83.25 93 GLU A C 1
ATOM 783 O O . GLU A 1 93 ? 1.459 9.463 -17.310 1.00 83.25 93 GLU A O 1
ATOM 788 N N . LYS A 1 94 ? 3.697 9.422 -17.661 1.00 82.81 94 LYS A N 1
ATOM 789 C CA . LYS A 1 94 ? 4.065 9.240 -16.259 1.00 82.81 94 LYS A CA 1
ATOM 790 C C . LYS A 1 94 ? 4.100 10.607 -15.583 1.00 82.81 94 LYS A C 1
ATOM 792 O O . LYS A 1 94 ? 5.084 11.331 -15.700 1.00 82.81 94 LYS A O 1
ATOM 797 N N . MET A 1 95 ? 3.052 10.906 -14.827 1.00 83.00 95 MET A N 1
ATOM 798 C CA . MET A 1 95 ? 3.058 12.055 -13.927 1.00 83.00 95 MET A CA 1
ATOM 799 C C . MET A 1 95 ? 4.069 11.825 -12.795 1.00 83.00 95 MET A C 1
ATOM 801 O O . MET A 1 95 ? 4.302 10.684 -12.373 1.00 83.00 95 MET A O 1
ATOM 805 N N . ASP A 1 96 ? 4.696 12.900 -12.327 1.00 83.12 96 ASP A N 1
ATOM 806 C CA . ASP A 1 96 ? 5.619 12.855 -11.196 1.00 83.12 96 ASP A CA 1
ATOM 807 C C . ASP A 1 96 ? 4.942 13.451 -9.968 1.00 83.12 96 ASP A C 1
ATOM 809 O O . ASP A 1 96 ? 4.910 14.663 -9.781 1.00 83.12 96 ASP A O 1
ATOM 813 N N . GLY A 1 97 ? 4.313 12.589 -9.179 1.00 88.94 97 GLY A N 1
ATOM 814 C CA . GLY A 1 97 ? 3.613 12.988 -7.977 1.00 88.94 97 GLY A CA 1
ATOM 815 C C . GLY A 1 97 ? 3.654 11.897 -6.920 1.00 88.94 97 GLY A C 1
ATOM 816 O O . GLY A 1 97 ? 4.597 11.108 -6.804 1.00 88.94 97 GLY A O 1
ATOM 817 N N . SER A 1 98 ? 2.618 11.883 -6.096 1.00 90.56 98 SER A N 1
ATOM 818 C CA . SER A 1 98 ? 2.412 10.873 -5.074 1.00 90.56 98 SER A CA 1
ATOM 819 C C . SER A 1 98 ? 1.144 10.083 -5.346 1.00 90.56 98 SER A C 1
ATOM 821 O O . SER A 1 98 ? 0.066 10.646 -5.521 1.00 90.56 98 SER A O 1
ATOM 823 N N . LEU A 1 99 ? 1.262 8.759 -5.290 1.00 93.00 99 LEU A N 1
ATOM 824 C CA . LEU A 1 99 ? 0.114 7.869 -5.377 1.00 93.00 99 LEU A CA 1
ATOM 825 C C . LEU A 1 99 ? -0.788 8.039 -4.150 1.00 93.00 99 LEU A C 1
ATOM 827 O O . LEU A 1 99 ? -0.338 7.866 -3.012 1.00 93.00 99 LEU A O 1
ATOM 831 N N . ILE A 1 100 ? -2.064 8.274 -4.419 1.00 94.31 100 ILE 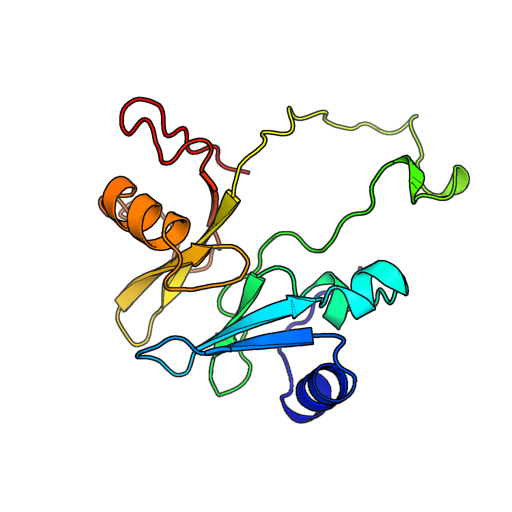A N 1
ATOM 832 C CA . ILE A 1 100 ? -3.182 8.282 -3.488 1.00 94.31 100 ILE A CA 1
ATOM 833 C C . ILE A 1 100 ? -4.080 7.076 -3.772 1.00 94.31 100 ILE A C 1
ATOM 835 O O . ILE A 1 100 ? -4.375 6.736 -4.916 1.00 94.31 100 ILE A O 1
ATOM 839 N N . ILE A 1 101 ? -4.504 6.428 -2.697 1.00 95.94 101 ILE A N 1
ATOM 840 C CA . ILE A 1 101 ? -5.285 5.200 -2.673 1.00 95.94 101 ILE A CA 1
ATOM 841 C C . ILE A 1 101 ? -6.567 5.504 -1.912 1.00 95.94 101 ILE A C 1
ATOM 843 O O . ILE A 1 101 ? -6.518 5.942 -0.760 1.00 95.94 101 ILE A O 1
ATOM 847 N N . VAL A 1 102 ? -7.706 5.262 -2.554 1.00 94.75 102 VAL A N 1
ATOM 848 C CA . VAL A 1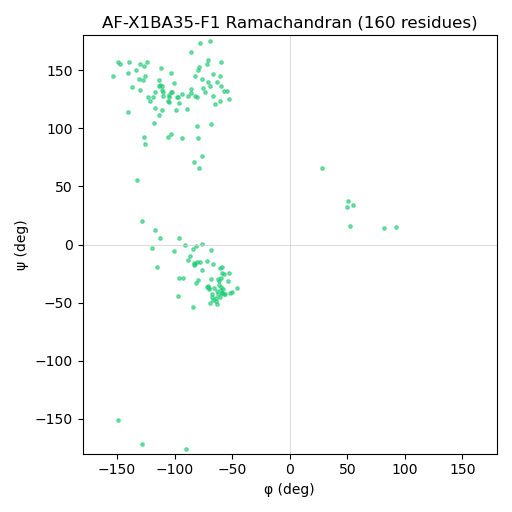 102 ? -9.030 5.496 -1.979 1.00 94.75 102 VAL A CA 1
ATOM 849 C C . VAL A 1 102 ? -9.832 4.206 -2.013 1.00 94.75 102 VAL A C 1
ATOM 851 O O . VAL A 1 102 ? -9.963 3.567 -3.056 1.00 94.75 102 VAL A O 1
ATOM 854 N N . PHE A 1 103 ? -10.364 3.814 -0.861 1.00 95.56 103 PHE A N 1
ATOM 855 C CA . PHE A 1 103 ? -11.137 2.584 -0.704 1.00 95.56 103 PHE A CA 1
ATOM 856 C C . PHE A 1 103 ? -12.224 2.762 0.355 1.00 95.56 103 PHE A C 1
ATOM 858 O O . PHE A 1 103 ? -12.122 3.621 1.236 1.00 95.56 103 PHE A O 1
ATOM 865 N N . TYR A 1 104 ? -13.283 1.963 0.262 1.00 95.19 104 TYR A N 1
ATOM 866 C CA . TYR A 1 104 ? -14.389 2.026 1.209 1.00 95.19 104 TYR A CA 1
ATOM 867 C C . TYR A 1 104 ? -14.131 1.120 2.413 1.00 95.19 104 TYR A C 1
ATOM 869 O O . TYR A 1 104 ? -13.883 -0.075 2.268 1.00 95.19 104 TYR A O 1
ATOM 877 N N . TYR A 1 105 ? -14.241 1.676 3.616 1.00 95.81 105 TYR A N 1
ATOM 878 C CA . TYR A 1 105 ? -14.133 0.937 4.865 1.00 95.81 105 TYR A CA 1
ATOM 879 C C . TYR A 1 105 ? -15.520 0.709 5.467 1.00 95.81 105 TYR A C 1
ATOM 881 O O . TYR A 1 105 ? -16.075 1.558 6.172 1.00 95.81 105 TYR A O 1
ATOM 889 N N . ALA A 1 106 ? -16.087 -0.464 5.172 1.00 95.44 106 ALA A N 1
ATOM 890 C CA . ALA A 1 106 ? -17.459 -0.815 5.529 1.00 95.44 106 ALA A CA 1
ATOM 891 C C . ALA A 1 106 ? -17.776 -0.736 7.038 1.00 95.44 106 ALA A C 1
ATOM 893 O O . ALA A 1 106 ? -18.807 -0.144 7.360 1.00 95.44 106 ALA A O 1
ATOM 894 N N . PRO A 1 107 ? -16.915 -1.205 7.970 1.00 95.88 107 PRO A N 1
ATOM 895 C CA . PRO A 1 107 ? -17.174 -1.108 9.412 1.00 95.88 107 PRO A CA 1
ATOM 896 C C . PRO A 1 107 ? -17.415 0.313 9.937 1.00 95.88 107 PRO A C 1
ATOM 898 O O . PRO A 1 107 ? -18.064 0.485 10.964 1.00 95.88 107 PRO A O 1
ATOM 901 N N . ARG A 1 108 ? -16.898 1.341 9.251 1.00 94.75 108 ARG A N 1
ATOM 902 C CA . ARG A 1 108 ? -17.108 2.759 9.604 1.00 94.75 108 ARG A CA 1
ATOM 903 C C . ARG A 1 108 ? -17.943 3.517 8.579 1.00 94.75 108 ARG A C 1
ATOM 905 O O . ARG A 1 108 ? -18.093 4.728 8.697 1.00 94.75 108 ARG A O 1
ATOM 912 N N . MET A 1 109 ? -18.462 2.815 7.574 1.00 93.50 109 MET A N 1
ATOM 913 C CA . MET A 1 109 ? -19.247 3.365 6.472 1.00 93.50 109 MET A CA 1
ATOM 914 C C . MET A 1 109 ? -18.596 4.576 5.780 1.00 93.50 109 MET A C 1
ATOM 916 O O . MET A 1 109 ? -19.299 5.452 5.281 1.00 93.50 109 MET A O 1
ATOM 920 N N . THR A 1 110 ? -17.264 4.622 5.725 1.00 92.06 110 THR A N 1
ATOM 921 C CA . THR A 1 110 ? -16.508 5.799 5.275 1.00 92.06 110 THR A CA 1
ATOM 922 C C . THR A 1 110 ? -15.466 5.442 4.225 1.00 92.06 110 THR A C 1
ATOM 924 O O . THR A 1 110 ? -14.986 4.311 4.173 1.00 92.06 110 THR A O 1
ATOM 927 N N . TRP A 1 111 ? -15.095 6.414 3.398 1.00 93.81 111 TRP A N 1
ATOM 928 C CA . TRP A 1 111 ? -13.977 6.284 2.471 1.00 93.81 111 TRP A CA 1
ATOM 929 C C . TRP A 1 111 ? -12.674 6.655 3.173 1.00 93.81 111 TRP A C 1
ATOM 931 O O . TRP A 1 111 ? -12.573 7.706 3.809 1.00 93.81 111 TRP A O 1
ATOM 941 N N . ILE A 1 112 ? -11.671 5.793 3.046 1.00 95.44 112 ILE A N 1
ATOM 942 C CA . ILE A 1 112 ? -10.322 6.039 3.547 1.00 95.44 112 ILE A CA 1
ATOM 943 C C . ILE A 1 112 ? -9.447 6.485 2.384 1.00 95.44 112 ILE A C 1
ATOM 945 O O . ILE A 1 112 ? -9.530 5.940 1.285 1.00 95.44 112 ILE A O 1
ATOM 949 N N . VAL A 1 113 ? -8.603 7.477 2.661 1.00 94.94 113 VAL A N 1
ATOM 950 C CA . VAL A 1 113 ? -7.618 8.031 1.736 1.00 94.94 113 VAL A CA 1
ATOM 951 C C . VAL A 1 113 ? -6.239 7.807 2.341 1.00 94.94 113 VAL A C 1
ATOM 953 O O . VAL A 1 113 ? -5.998 8.174 3.491 1.00 94.94 113 VAL A O 1
ATOM 956 N N . ALA A 1 114 ? -5.336 7.207 1.578 1.00 96.69 114 ALA A N 1
ATOM 957 C CA . ALA A 1 114 ? -3.955 6.975 1.976 1.00 96.69 114 ALA A CA 1
ATOM 958 C C . ALA A 1 114 ? -3.017 7.376 0.840 1.00 96.69 114 ALA A C 1
ATOM 960 O O . ALA A 1 114 ? -3.372 7.256 -0.328 1.00 96.69 114 ALA A O 1
ATOM 961 N N . SER A 1 115 ? -1.805 7.815 1.161 1.00 95.94 115 SER A N 1
ATOM 962 C CA . SER A 1 115 ? -0.716 7.768 0.189 1.00 95.94 115 SER A CA 1
ATOM 963 C C . SER A 1 115 ? -0.188 6.340 0.103 1.00 95.94 115 SER A C 1
ATOM 965 O O . SER A 1 115 ? -0.549 5.493 0.922 1.00 95.94 115 SER A O 1
ATOM 967 N N . ARG A 1 116 ? 0.721 6.057 -0.839 1.00 95.69 116 ARG A N 1
ATOM 968 C CA . ARG A 1 116 ? 1.328 4.721 -0.979 1.00 95.69 116 ARG A CA 1
ATOM 969 C C . ARG A 1 116 ? 1.783 4.123 0.358 1.00 95.69 116 ARG A C 1
ATOM 971 O O . ARG A 1 116 ? 1.668 2.919 0.524 1.00 95.69 116 ARG A O 1
ATOM 978 N N . GLY A 1 117 ? 2.318 4.926 1.282 1.00 96.44 117 GLY A N 1
ATOM 979 C CA . GLY A 1 117 ? 2.924 4.441 2.528 1.00 96.44 117 GLY A CA 1
ATOM 980 C C . GLY A 1 117 ? 2.304 4.919 3.834 1.00 96.44 117 GLY A C 1
ATOM 981 O O . GLY A 1 117 ? 2.785 4.501 4.884 1.00 96.44 117 GLY A O 1
ATOM 982 N N . SER A 1 118 ? 1.294 5.787 3.815 1.00 97.12 118 SER A N 1
ATOM 983 C CA . SER A 1 118 ? 0.778 6.397 5.043 1.00 97.12 118 SER A CA 1
ATOM 984 C C . SER A 1 118 ? -0.683 6.809 4.919 1.00 97.12 118 SER A C 1
ATOM 986 O O . SER A 1 118 ? -1.121 7.289 3.876 1.00 97.12 118 SER A O 1
ATOM 988 N N . PHE A 1 119 ? -1.419 6.685 6.021 1.00 97.69 119 PHE A N 1
ATOM 989 C CA . PHE A 1 119 ? -2.774 7.222 6.160 1.00 97.69 119 PHE A CA 1
ATOM 990 C C . PHE A 1 119 ? -2.790 8.712 6.540 1.00 97.69 119 PHE A C 1
ATOM 992 O O . PHE A 1 119 ? -3.813 9.376 6.398 1.00 97.69 119 PHE A O 1
ATOM 999 N N . ILE A 1 120 ? -1.658 9.250 7.003 1.00 96.62 120 ILE A N 1
ATOM 1000 C CA . ILE A 1 120 ? -1.547 10.587 7.610 1.00 96.62 120 ILE A CA 1
ATOM 1001 C C . ILE A 1 120 ? -0.441 11.446 6.985 1.00 96.62 120 ILE A C 1
ATOM 1003 O O . ILE A 1 120 ? 0.057 12.368 7.625 1.00 96.62 120 ILE A O 1
ATOM 1007 N N . SER A 1 121 ? 0.011 11.127 5.770 1.00 94.88 121 SER A N 1
ATOM 1008 C CA . SER A 1 121 ? 0.968 12.005 5.096 1.00 94.88 121 SER A CA 1
ATOM 1009 C C . SER A 1 121 ? 0.281 13.293 4.647 1.00 94.88 121 SER A C 1
ATOM 1011 O O . SER A 1 121 ? -0.934 13.330 4.460 1.00 94.88 121 SER A O 1
ATOM 1013 N N . GLU A 1 122 ? 1.061 14.347 4.422 1.00 93.19 122 GLU A N 1
ATOM 1014 C CA . GLU A 1 122 ? 0.547 15.615 3.892 1.00 93.19 122 GLU A CA 1
ATOM 1015 C C . GLU A 1 122 ? -0.280 15.398 2.612 1.00 93.19 122 GLU A C 1
ATOM 1017 O O . GLU A 1 122 ? -1.391 15.902 2.488 1.00 93.19 122 GLU A O 1
ATOM 1022 N N . GLN A 1 123 ? 0.202 14.521 1.728 1.00 91.25 123 GLN A N 1
ATOM 1023 C CA . GLN A 1 123 ? -0.465 14.116 0.491 1.00 91.25 123 GLN A CA 1
ATOM 1024 C C . GLN A 1 123 ? -1.831 13.466 0.743 1.00 91.25 123 GLN A C 1
ATOM 1026 O O . GLN A 1 123 ? -2.794 13.788 0.052 1.00 91.25 123 GLN A O 1
ATOM 1031 N N . SER A 1 124 ? -1.938 12.543 1.710 1.00 91.94 124 SER A N 1
ATOM 1032 C CA . SER A 1 124 ? -3.209 11.860 1.990 1.00 91.94 124 SER A CA 1
ATOM 1033 C C . SER A 1 124 ? -4.213 12.796 2.652 1.00 91.94 124 SER A C 1
ATOM 1035 O O . SER A 1 124 ? -5.404 12.737 2.345 1.00 91.94 124 SER A O 1
ATOM 1037 N N . ILE A 1 125 ? -3.733 13.690 3.518 1.00 91.88 125 ILE A N 1
ATOM 1038 C CA . ILE A 1 125 ? -4.543 14.723 4.163 1.00 91.88 125 ILE A CA 1
ATOM 1039 C C . ILE A 1 125 ? -5.085 15.696 3.116 1.00 91.88 125 ILE A C 1
ATOM 1041 O O . ILE A 1 125 ? -6.286 15.965 3.107 1.00 91.88 125 ILE A O 1
ATOM 1045 N N . GLU A 1 126 ? -4.236 16.194 2.220 1.00 88.94 126 GLU A N 1
ATOM 1046 C CA . GLU A 1 126 ? -4.651 17.154 1.200 1.00 88.94 126 GLU A CA 1
ATOM 1047 C C . GLU A 1 126 ? -5.594 16.517 0.178 1.00 88.94 126 GLU A C 1
ATOM 1049 O O . GLU A 1 126 ? -6.679 17.040 -0.074 1.00 88.94 126 GLU A O 1
ATOM 1054 N N . ALA A 1 127 ? -5.278 15.311 -0.302 1.00 88.38 127 ALA A N 1
ATOM 1055 C CA . ALA A 1 127 ? -6.174 14.566 -1.180 1.00 88.38 127 ALA A CA 1
ATOM 1056 C C . ALA A 1 127 ? -7.548 14.314 -0.536 1.00 88.38 127 ALA A C 1
ATOM 1058 O O . ALA A 1 127 ? -8.574 14.419 -1.207 1.00 88.38 127 ALA A O 1
ATOM 1059 N N . LYS A 1 128 ? -7.599 14.036 0.775 1.00 88.75 128 LYS A N 1
ATOM 1060 C CA . LYS A 1 128 ? -8.861 13.868 1.510 1.00 88.75 128 LYS A CA 1
ATOM 1061 C C . LYS A 1 128 ? -9.701 15.148 1.520 1.00 88.75 128 LYS A C 1
ATOM 1063 O O . LYS A 1 128 ? -10.917 15.052 1.363 1.00 88.75 128 LYS A O 1
ATOM 1068 N N . LYS A 1 129 ? -9.081 16.324 1.681 1.00 87.12 129 LYS A N 1
ATOM 1069 C CA . LYS A 1 129 ? -9.790 17.614 1.595 1.00 87.12 129 LYS A CA 1
ATOM 1070 C C . LYS A 1 129 ? -10.355 17.833 0.192 1.00 87.12 129 LYS A C 1
ATOM 1072 O O . LYS A 1 129 ? -11.525 18.177 0.054 1.00 87.12 129 LYS A O 1
ATOM 1077 N N . MET A 1 130 ? -9.543 17.584 -0.834 1.00 79.44 130 MET A N 1
ATOM 1078 C CA . MET A 1 130 ? -9.893 17.851 -2.233 1.00 79.44 130 MET A CA 1
ATOM 1079 C C . MET A 1 130 ? -10.954 16.931 -2.796 1.00 79.44 130 MET A C 1
ATOM 1081 O O . MET A 1 130 ? -11.827 17.375 -3.537 1.00 79.44 130 MET A O 1
ATOM 1085 N N . LEU A 1 131 ? -10.906 15.651 -2.427 1.00 74.75 131 LEU A N 1
ATOM 1086 C CA . LEU A 1 131 ? -11.924 14.701 -2.849 1.00 74.75 131 LEU A CA 1
ATOM 1087 C C . LEU A 1 131 ? -13.317 15.133 -2.381 1.00 74.75 131 LEU A C 1
ATOM 1089 O O . LEU A 1 131 ? -14.292 14.726 -3.014 1.00 74.75 131 LEU A O 1
ATOM 1093 N N . GLY A 1 132 ? -13.422 15.943 -1.309 1.00 66.06 132 GLY A N 1
ATOM 1094 C CA . GLY A 1 132 ? -14.656 16.627 -0.887 1.00 66.06 132 GLY A CA 1
ATOM 1095 C C . GLY A 1 132 ? -15.874 15.704 -0.728 1.00 66.06 132 GLY A C 1
ATOM 1096 O O . GLY A 1 132 ? -17.007 16.168 -0.737 1.00 66.06 132 GLY A O 1
ATOM 1097 N N . ILE A 1 133 ? -15.606 14.395 -0.669 1.00 59.56 133 ILE A N 1
ATOM 1098 C CA . ILE A 1 133 ? -16.471 13.217 -0.772 1.00 59.56 133 ILE A CA 1
ATOM 1099 C C . ILE A 1 133 ? -17.741 13.448 -1.622 1.00 59.56 133 ILE A C 1
ATOM 1101 O O . ILE A 1 133 ? -18.861 13.299 -1.147 1.00 59.56 133 ILE A O 1
ATOM 1105 N N . LYS A 1 134 ? -17.577 13.693 -2.934 1.00 65.94 134 LYS A N 1
ATOM 1106 C CA . LYS A 1 134 ? -18.590 13.286 -3.936 1.00 65.94 134 LYS A CA 1
ATOM 1107 C C . LYS A 1 134 ? -18.372 11.820 -4.299 1.00 65.94 134 LYS A C 1
ATOM 1109 O O . LYS A 1 134 ? -17.876 11.491 -5.372 1.00 65.94 134 LYS A O 1
ATOM 1114 N N . THR A 1 135 ? -18.691 10.933 -3.363 1.00 71.50 135 THR A N 1
ATOM 1115 C CA . THR A 1 135 ? -18.481 9.483 -3.545 1.00 71.50 135 THR A CA 1
ATOM 1116 C C . THR A 1 135 ? -19.714 8.736 -4.028 1.00 71.50 135 THR A C 1
ATOM 1118 O O . THR A 1 135 ? -19.666 7.520 -4.177 1.00 71.50 135 THR A O 1
ATOM 1121 N N . ASP A 1 136 ? -20.788 9.459 -4.349 1.00 74.31 136 ASP A N 1
ATOM 1122 C CA . ASP A 1 136 ? -22.078 8.894 -4.762 1.00 74.31 136 ASP A CA 1
ATOM 1123 C C . ASP A 1 136 ? -21.991 8.044 -6.044 1.00 74.31 136 ASP A C 1
ATOM 1125 O O . ASP A 1 136 ? -22.849 7.199 -6.285 1.00 74.31 136 ASP A O 1
ATOM 1129 N N . GLY A 1 137 ? -20.936 8.225 -6.850 1.00 81.12 137 GLY A N 1
ATOM 1130 C CA . GLY A 1 137 ? -20.652 7.413 -8.040 1.00 81.12 137 GLY A CA 1
ATOM 1131 C C . GLY A 1 137 ? -19.585 6.328 -7.854 1.00 81.12 137 GLY A C 1
ATOM 1132 O O . GLY A 1 137 ? -19.341 5.555 -8.782 1.00 81.12 137 GLY A O 1
ATOM 1133 N N . LEU A 1 138 ? -18.923 6.262 -6.694 1.00 87.56 138 LEU A N 1
ATOM 1134 C CA . LEU A 1 138 ? -17.865 5.284 -6.450 1.00 87.56 138 LEU A CA 1
ATOM 1135 C C . LEU A 1 138 ? -18.457 3.957 -5.961 1.00 87.56 138 LEU A C 1
ATOM 1137 O O . LEU A 1 138 ? -19.281 3.900 -5.047 1.00 87.56 138 LEU A O 1
ATOM 1141 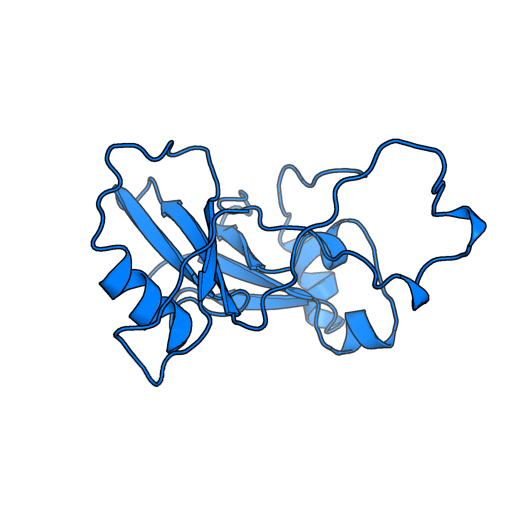N N . LYS A 1 139 ? -17.990 2.859 -6.549 1.00 91.69 139 LYS A N 1
ATOM 1142 C CA . LYS A 1 139 ? -18.353 1.501 -6.157 1.00 91.69 139 LYS A CA 1
ATOM 1143 C C . LYS A 1 139 ? -17.505 1.068 -4.967 1.00 91.69 139 LYS A C 1
ATOM 1145 O O . LYS A 1 139 ? -16.279 1.142 -4.998 1.00 91.69 139 LYS A O 1
ATOM 1150 N N . LYS A 1 140 ? -18.170 0.597 -3.914 1.00 92.75 140 LYS A N 1
ATOM 1151 C CA . LYS A 1 140 ? -17.549 0.250 -2.623 1.00 92.75 140 LYS A CA 1
ATOM 1152 C C . LYS A 1 140 ? -16.602 -0.956 -2.685 1.00 92.75 140 LYS A C 1
ATOM 1154 O O . LYS A 1 140 ? -15.822 -1.147 -1.761 1.00 92.75 140 LYS A O 1
ATOM 1159 N N . ASP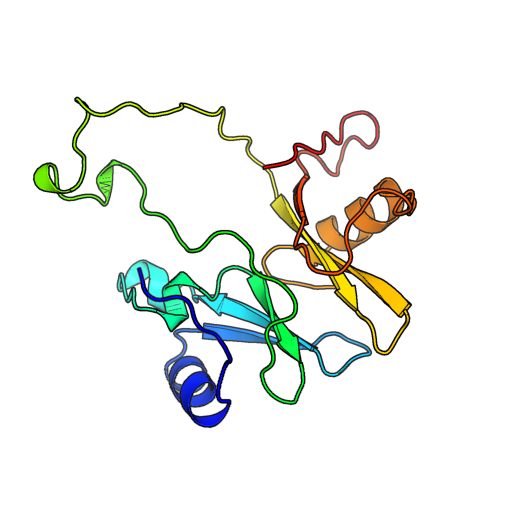 A 1 141 ? -16.679 -1.760 -3.740 1.00 91.56 141 ASP A N 1
ATOM 1160 C CA . ASP A 1 141 ? -15.820 -2.923 -3.995 1.00 91.56 141 ASP A CA 1
ATOM 1161 C C . ASP A 1 141 ? -14.563 -2.584 -4.817 1.00 91.56 141 ASP A C 1
ATOM 1163 O O . ASP A 1 141 ? -13.742 -3.462 -5.085 1.00 91.56 141 ASP A O 1
ATOM 1167 N N . CYS A 1 142 ? -14.393 -1.317 -5.206 1.00 93.25 142 CYS A N 1
ATOM 1168 C CA . CYS A 1 142 ? -13.269 -0.855 -6.008 1.00 93.25 142 CYS A CA 1
ATOM 1169 C C . CYS A 1 142 ? -12.224 -0.112 -5.162 1.00 93.25 142 CYS A C 1
ATOM 1171 O O . CYS A 1 142 ? -12.539 0.600 -4.208 1.00 93.25 142 CYS A O 1
ATOM 1173 N N . THR A 1 143 ? -10.958 -0.249 -5.563 1.00 94.88 143 THR A N 1
ATOM 1174 C CA . THR A 1 143 ? -9.866 0.631 -5.129 1.00 94.88 143 THR A CA 1
ATOM 1175 C C . THR A 1 143 ? -9.640 1.676 -6.206 1.00 94.88 143 THR A C 1
ATOM 1177 O O . THR A 1 143 ? -9.424 1.321 -7.362 1.00 94.88 143 THR A O 1
ATOM 1180 N N . TYR A 1 144 ? -9.658 2.947 -5.827 1.00 93.06 144 TYR A N 1
ATOM 1181 C CA . TYR A 1 144 ? -9.402 4.059 -6.733 1.00 93.06 144 TYR A CA 1
ATOM 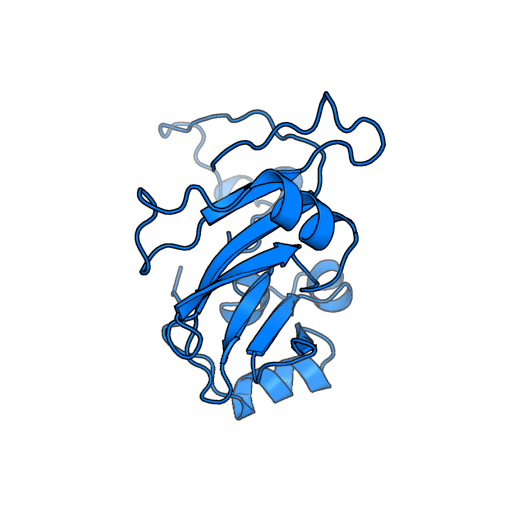1182 C C . TYR A 1 144 ? -7.992 4.581 -6.514 1.00 93.06 144 TYR A C 1
ATOM 1184 O O . TYR A 1 144 ? -7.573 4.804 -5.374 1.00 93.06 144 TYR A O 1
ATOM 1192 N N . LEU A 1 145 ? -7.266 4.752 -7.613 1.00 92.69 145 LEU A N 1
ATOM 1193 C CA . LEU A 1 145 ? -5.895 5.230 -7.613 1.00 92.69 145 LEU A CA 1
ATOM 1194 C C . LEU A 1 145 ? -5.835 6.588 -8.285 1.00 92.69 145 LEU A C 1
ATOM 1196 O O . LEU A 1 145 ? -6.439 6.813 -9.333 1.00 92.69 145 LEU A O 1
ATOM 1200 N N . PHE A 1 146 ? -5.075 7.467 -7.659 1.00 89.38 146 PHE A N 1
ATOM 1201 C CA . PHE A 1 146 ? -4.961 8.859 -8.028 1.00 89.38 146 PHE A CA 1
ATOM 1202 C C . PHE A 1 146 ? -3.516 9.300 -7.889 1.00 89.38 146 PHE A C 1
ATOM 1204 O O . PHE A 1 146 ? -2.821 8.835 -6.993 1.00 89.38 146 PHE A O 1
ATOM 1211 N N . GLU A 1 147 ? -3.070 10.219 -8.731 1.00 88.12 147 GLU A N 1
ATOM 1212 C CA . GLU A 1 147 ? -1.796 10.908 -8.522 1.00 88.12 147 GLU A CA 1
ATOM 1213 C C . GLU A 1 147 ? -2.072 12.313 -7.984 1.00 88.12 147 GLU A C 1
ATOM 1215 O O . GLU A 1 147 ? -2.902 13.015 -8.554 1.00 88.12 147 GLU A O 1
ATOM 1220 N N . ILE A 1 148 ? -1.393 12.729 -6.912 1.00 86.44 148 ILE A N 1
ATOM 1221 C CA . ILE A 1 148 ? -1.342 14.130 -6.467 1.00 86.44 148 ILE A CA 1
ATOM 1222 C C . ILE A 1 148 ? 0.021 14.718 -6.832 1.00 86.44 148 ILE A C 1
ATOM 1224 O O . ILE A 1 148 ? 1.047 14.161 -6.453 1.00 86.44 148 ILE A O 1
ATOM 1228 N N . ILE A 1 149 ? 0.039 15.805 -7.605 1.00 83.88 149 ILE A N 1
ATOM 1229 C CA . ILE A 1 149 ? 1.260 16.277 -8.285 1.00 83.88 149 ILE A CA 1
ATOM 1230 C C . ILE A 1 149 ? 1.978 17.395 -7.519 1.00 83.88 149 ILE A C 1
ATOM 1232 O O . ILE A 1 149 ? 3.192 17.339 -7.374 1.00 83.88 149 ILE A O 1
ATOM 1236 N N . ASP A 1 150 ? 1.260 18.391 -7.002 1.00 71.06 150 ASP A N 1
ATOM 1237 C CA . ASP A 1 150 ? 1.879 19.558 -6.362 1.00 71.06 150 ASP A CA 1
ATOM 1238 C C . ASP A 1 150 ? 1.089 19.986 -5.128 1.00 71.06 150 ASP A C 1
ATOM 1240 O O . ASP A 1 150 ? -0.038 20.440 -5.248 1.00 71.06 150 ASP A O 1
ATOM 1244 N N . LEU A 1 151 ? 1.675 19.863 -3.939 1.00 70.06 151 LEU A N 1
ATOM 1245 C CA . LEU A 1 151 ? 1.036 20.299 -2.693 1.00 70.06 151 LEU A CA 1
ATOM 1246 C C . LEU A 1 151 ? 1.190 21.798 -2.412 1.00 70.06 151 LEU A C 1
ATOM 1248 O O . LEU A 1 151 ? 0.465 22.344 -1.583 1.00 70.06 151 LEU A O 1
ATOM 1252 N N . HIS A 1 152 ? 2.127 22.466 -3.081 1.00 64.88 152 HIS A N 1
ATOM 1253 C CA . HIS A 1 152 ? 2.480 23.860 -2.826 1.00 64.88 152 HIS A CA 1
ATOM 1254 C C . HIS A 1 152 ? 1.631 24.846 -3.628 1.00 64.88 152 HIS A C 1
ATOM 1256 O O . HIS A 1 152 ? 1.612 26.034 -3.306 1.00 64.88 152 HIS A O 1
ATOM 1262 N N . ASN A 1 153 ? 0.895 24.365 -4.630 1.00 56.91 153 ASN A N 1
ATOM 1263 C CA . ASN A 1 153 ? -0.065 25.158 -5.379 1.00 56.91 153 ASN A CA 1
ATOM 1264 C C . ASN A 1 153 ? -1.438 24.474 -5.385 1.00 56.91 153 ASN A C 1
ATOM 1266 O O . ASN A 1 153 ? -1.747 23.655 -6.252 1.00 56.91 153 ASN A O 1
ATOM 1270 N N . SER A 1 154 ? -2.275 24.838 -4.410 1.00 52.91 154 SER A N 1
ATOM 1271 C CA . SER A 1 154 ? -3.621 24.283 -4.216 1.00 52.91 154 SER A CA 1
ATOM 1272 C C . SER A 1 154 ? -4.554 24.467 -5.421 1.00 52.91 154 SER A C 1
ATOM 1274 O O . SER A 1 154 ? -5.518 23.715 -5.550 1.00 52.91 154 SER A O 1
ATOM 1276 N N . GLU A 1 155 ? -4.259 25.401 -6.331 1.00 46.38 155 GLU A N 1
ATOM 1277 C CA . GLU A 1 155 ? -5.012 25.605 -7.578 1.00 46.38 155 GLU A CA 1
ATOM 1278 C C . GLU A 1 155 ? -4.622 24.616 -8.695 1.00 46.38 155 GLU A C 1
ATOM 1280 O O . GLU A 1 155 ? -5.357 24.468 -9.670 1.00 46.38 155 GLU A O 1
ATOM 1285 N N . ASN A 1 156 ? -3.492 23.910 -8.564 1.00 47.28 156 ASN A N 1
ATOM 1286 C CA . ASN A 1 156 ? -2.927 23.032 -9.597 1.00 47.28 156 ASN A CA 1
ATOM 1287 C C . ASN A 1 156 ? -2.855 21.554 -9.201 1.00 47.28 156 ASN A C 1
ATOM 1289 O O . ASN A 1 156 ? -2.243 20.753 -9.916 1.00 47.28 156 ASN A O 1
ATOM 1293 N N . ILE A 1 157 ? -3.511 21.153 -8.110 1.00 53.16 157 ILE A N 1
ATOM 1294 C CA . ILE A 1 157 ? -3.598 19.737 -7.762 1.00 53.16 157 ILE A CA 1
ATOM 1295 C C . ILE A 1 157 ? -4.478 19.018 -8.782 1.00 53.16 157 ILE A C 1
ATOM 1297 O O . ILE A 1 157 ? -5.705 19.102 -8.783 1.00 53.16 157 ILE A O 1
ATOM 1301 N N . ARG A 1 158 ? -3.814 18.288 -9.678 1.00 58.72 158 ARG A N 1
ATOM 1302 C CA . ARG A 1 158 ? -4.450 17.452 -10.692 1.00 58.72 158 ARG A CA 1
ATOM 1303 C C . ARG A 1 158 ? -4.513 16.026 -10.193 1.00 58.72 158 ARG A C 1
ATOM 1305 O O . ARG A 1 158 ? -3.478 15.427 -9.935 1.00 58.72 158 ARG A O 1
ATOM 1312 N N . ILE A 1 159 ? -5.727 15.500 -10.124 1.00 58.28 159 ILE A N 1
ATOM 1313 C CA . ILE A 1 159 ? -6.007 14.102 -9.830 1.00 58.28 159 ILE A CA 1
ATOM 1314 C C . ILE A 1 159 ? -6.270 13.383 -11.157 1.00 58.28 159 ILE A C 1
ATOM 1316 O O . ILE A 1 159 ? -7.243 13.687 -11.848 1.00 58.28 159 ILE A O 1
ATOM 1320 N N . LYS A 1 160 ? -5.408 12.430 -11.525 1.00 56.56 160 LYS A N 1
ATOM 1321 C CA . LYS A 1 160 ? -5.619 11.550 -12.686 1.00 56.56 160 LYS A CA 1
ATOM 1322 C C . LYS A 1 160 ? -6.041 10.166 -12.208 1.00 56.56 160 LYS A C 1
ATOM 1324 O O . LYS A 1 160 ? -5.384 9.598 -11.342 1.00 56.56 160 LYS A O 1
ATOM 1329 N N . PHE A 1 161 ? -7.134 9.657 -12.768 1.00 56.34 161 PHE A N 1
ATOM 1330 C CA . PHE A 1 161 ? -7.572 8.279 -12.569 1.00 56.34 161 PHE A CA 1
ATOM 1331 C C . PHE A 1 161 ? -6.673 7.360 -13.400 1.00 56.34 161 PHE A C 1
ATOM 1333 O O . PHE A 1 161 ? -6.391 7.674 -14.561 1.00 56.34 161 PHE A O 1
ATOM 1340 N N . PHE A 1 162 ? -6.222 6.267 -12.795 1.00 55.31 162 PHE A N 1
ATOM 1341 C CA . PHE A 1 162 ? -5.523 5.194 -13.497 1.00 55.31 162 PHE A CA 1
ATOM 1342 C C . PHE A 1 162 ? -6.465 4.049 -13.864 1.00 55.31 162 PHE A C 1
ATOM 1344 O O . PHE A 1 162 ? -7.475 3.866 -13.144 1.00 55.31 162 PHE A O 1
#